Protein AF-A0AB36ZJT3-F1 (afdb_monomer_lite)

Structure (mmCIF, N/CA/C/O backbone):
data_AF-A0AB36ZJT3-F1
#
_entry.id   AF-A0AB36ZJT3-F1
#
loop_
_atom_site.group_PDB
_atom_site.id
_atom_site.type_symbol
_atom_site.label_atom_id
_atom_site.label_alt_id
_atom_site.label_comp_id
_atom_site.label_asym_id
_atom_site.label_entity_id
_atom_site.label_seq_id
_atom_site.pdbx_PDB_ins_code
_atom_site.Cartn_x
_atom_site.Cartn_y
_atom_site.Cartn_z
_atom_site.occupancy
_atom_site.B_iso_or_equiv
_atom_site.auth_seq_id
_atom_site.auth_comp_id
_atom_site.auth_asym_id
_atom_site.auth_atom_id
_atom_site.pdbx_PDB_model_num
ATOM 1 N N . MET A 1 1 ? -26.298 -3.705 5.349 1.00 36.16 1 MET A N 1
ATOM 2 C CA . MET A 1 1 ? -25.437 -4.262 6.411 1.00 36.16 1 MET A CA 1
ATOM 3 C C . MET A 1 1 ? -24.200 -3.381 6.467 1.00 36.16 1 MET A C 1
ATOM 5 O O . MET A 1 1 ? -23.395 -3.442 5.552 1.00 36.16 1 MET A O 1
ATOM 9 N N . SER A 1 2 ? -24.137 -2.462 7.434 1.00 45.44 2 SER A N 1
ATOM 10 C CA . SER A 1 2 ? -22.957 -1.619 7.655 1.00 45.44 2 SER A CA 1
ATOM 11 C C . SER A 1 2 ? -21.945 -2.477 8.394 1.00 45.44 2 SER A C 1
ATOM 13 O O . SER A 1 2 ? -22.159 -2.792 9.562 1.00 45.44 2 SER A O 1
ATOM 15 N N . ILE A 1 3 ? -20.901 -2.930 7.709 1.00 51.72 3 ILE A N 1
ATOM 16 C CA . ILE A 1 3 ? -19.744 -3.488 8.400 1.00 51.72 3 ILE A CA 1
ATOM 17 C C . ILE A 1 3 ? -19.081 -2.272 9.042 1.00 51.72 3 ILE A C 1
ATOM 19 O O . ILE A 1 3 ? -18.491 -1.460 8.335 1.00 51.72 3 ILE A O 1
ATOM 23 N N . SER A 1 4 ? -19.262 -2.083 10.350 1.00 51.41 4 SER A N 1
ATOM 24 C CA . SER A 1 4 ? -18.447 -1.123 11.087 1.00 51.41 4 SER A CA 1
ATOM 25 C C . SER A 1 4 ? -17.018 -1.635 11.038 1.00 51.41 4 SER A C 1
ATOM 27 O O . SER A 1 4 ? -16.650 -2.588 11.722 1.00 51.41 4 SER A O 1
ATOM 29 N N . ILE A 1 5 ? -16.231 -1.034 10.154 1.00 59.44 5 ILE A N 1
ATOM 30 C CA . ILE A 1 5 ? -14.788 -1.213 10.075 1.00 59.44 5 ILE A CA 1
ATOM 31 C C . ILE A 1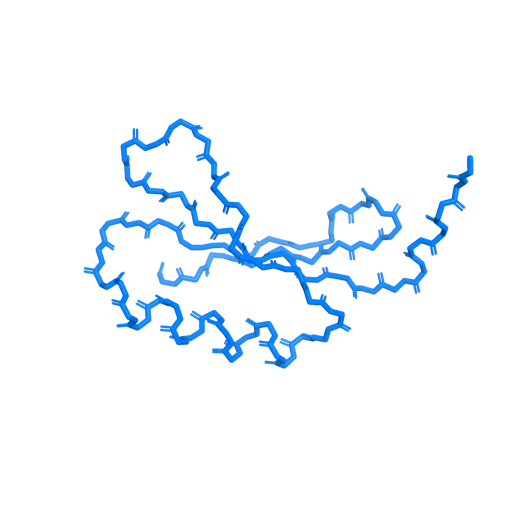 5 ? -14.190 -0.346 11.196 1.00 59.44 5 ILE A C 1
ATOM 33 O O . ILE A 1 5 ? -13.547 0.675 10.947 1.00 59.44 5 ILE A O 1
ATOM 37 N N . ASP A 1 6 ? -14.505 -0.691 12.446 1.00 68.38 6 ASP A N 1
ATOM 38 C CA . ASP A 1 6 ? -13.972 -0.017 13.629 1.00 68.38 6 ASP A CA 1
ATOM 39 C C . ASP A 1 6 ? -12.527 -0.488 13.825 1.00 68.38 6 ASP A C 1
ATOM 41 O O . ASP A 1 6 ? -12.247 -1.494 14.473 1.00 68.38 6 ASP A O 1
ATOM 45 N N . GLY A 1 7 ? -11.599 0.204 13.164 1.00 80.56 7 GLY A N 1
ATOM 46 C CA . GLY A 1 7 ? -10.166 -0.068 13.234 1.00 80.56 7 GLY A CA 1
ATOM 47 C C . GLY A 1 7 ? -9.391 0.532 12.064 1.00 80.56 7 GLY A C 1
ATOM 48 O O . GLY A 1 7 ? -9.952 0.803 10.999 1.00 80.56 7 GLY A O 1
ATOM 49 N N . GLU A 1 8 ? -8.090 0.747 12.256 1.00 91.44 8 GLU A N 1
ATOM 50 C CA . GLU A 1 8 ? -7.198 1.112 11.157 1.00 91.44 8 GLU A CA 1
ATOM 51 C C . GLU A 1 8 ? -6.955 -0.091 10.242 1.00 91.44 8 GLU A C 1
ATOM 53 O O . GLU A 1 8 ? -6.663 -1.197 10.696 1.00 91.44 8 GLU A O 1
ATOM 58 N N . HIS A 1 9 ? -7.078 0.143 8.943 1.00 93.81 9 HIS A N 1
ATOM 59 C CA . HIS A 1 9 ? -6.811 -0.820 7.888 1.00 93.81 9 HIS A CA 1
ATOM 60 C C . HIS A 1 9 ? -5.742 -0.246 6.983 1.00 93.81 9 HIS A C 1
ATOM 62 O O . HIS A 1 9 ? -5.756 0.943 6.675 1.00 93.81 9 HIS A O 1
ATOM 68 N N . TYR A 1 10 ? -4.827 -1.093 6.546 1.00 95.19 10 TYR A N 1
ATOM 69 C CA . TYR A 1 10 ? -3.696 -0.684 5.738 1.00 95.19 10 TYR A CA 1
ATOM 70 C C . TYR A 1 10 ? -3.838 -1.312 4.356 1.00 95.19 10 TYR A C 1
ATOM 72 O O . TYR A 1 10 ? -3.871 -2.538 4.235 1.00 95.19 10 TYR A O 1
ATOM 80 N N . LEU A 1 11 ? -3.969 -0.481 3.327 1.00 96.19 11 LEU A N 1
ATOM 81 C CA . LEU A 1 11 ? -4.071 -0.893 1.930 1.00 96.19 11 LEU A CA 1
ATOM 82 C C . LEU A 1 11 ? -2.715 -0.713 1.257 1.00 96.19 11 LEU A C 1
ATOM 84 O O . LEU A 1 11 ? -2.204 0.404 1.191 1.00 96.19 11 LEU A O 1
ATOM 88 N N . LEU A 1 12 ? -2.148 -1.800 0.740 1.00 96.25 12 LEU A N 1
ATOM 89 C CA . LEU A 1 12 ? -0.963 -1.747 -0.107 1.00 96.25 12 LEU A CA 1
ATOM 90 C C . LEU A 1 12 ? -1.394 -1.708 -1.571 1.00 96.25 12 LEU A C 1
ATOM 92 O O . LEU A 1 12 ? -2.031 -2.639 -2.070 1.00 96.25 12 LEU A O 1
ATOM 96 N N . LEU A 1 13 ? -1.020 -0.630 -2.248 1.00 95.88 13 LEU A N 1
ATOM 97 C CA . LEU A 1 13 ? -1.341 -0.360 -3.640 1.00 95.88 13 LEU A CA 1
ATOM 98 C C . LEU A 1 13 ? -0.069 -0.341 -4.486 1.00 95.88 13 LEU A C 1
ATOM 100 O O . LEU A 1 13 ? 0.972 0.166 -4.056 1.00 95.88 13 LEU A O 1
ATOM 104 N N . ARG A 1 14 ? -0.184 -0.824 -5.723 1.00 94.31 14 ARG A N 1
ATOM 105 C CA . ARG A 1 14 ? 0.841 -0.689 -6.761 1.00 94.31 14 ARG A CA 1
ATOM 106 C C . ARG A 1 14 ? 0.224 -0.028 -7.980 1.00 94.31 14 ARG A C 1
ATOM 108 O O . ARG A 1 14 ? -0.719 -0.551 -8.556 1.00 94.31 14 ARG A O 1
ATOM 115 N N . SER A 1 15 ? 0.793 1.079 -8.425 1.00 94.38 15 SER A N 1
ATOM 116 C CA . SER A 1 15 ? 0.542 1.603 -9.764 1.00 94.38 15 SER A CA 1
ATOM 117 C C . SER A 1 15 ? 1.709 1.207 -10.648 1.00 94.38 15 SER A C 1
ATOM 119 O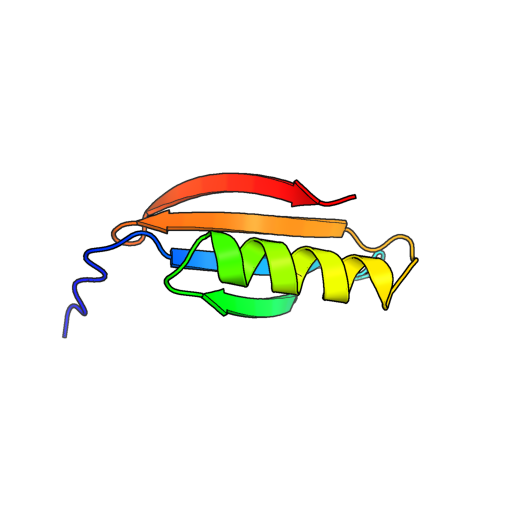 O . SER A 1 15 ? 2.812 1.740 -10.492 1.00 94.38 15 SER A O 1
ATOM 121 N N . ALA A 1 16 ? 1.475 0.276 -11.572 1.00 90.50 16 ALA A N 1
ATOM 122 C CA . ALA A 1 16 ? 2.446 0.036 -12.628 1.00 90.50 16 ALA A CA 1
ATOM 123 C C . ALA A 1 16 ? 2.638 1.323 -13.445 1.00 90.50 16 ALA A C 1
ATOM 125 O O . ALA A 1 16 ? 1.687 2.079 -13.636 1.00 90.50 16 ALA A O 1
ATOM 126 N N . PHE A 1 17 ? 3.851 1.587 -13.931 1.00 85.75 17 PHE A N 1
ATOM 127 C CA . PHE A 1 17 ? 4.172 2.875 -14.574 1.00 85.75 17 PHE A CA 1
ATOM 1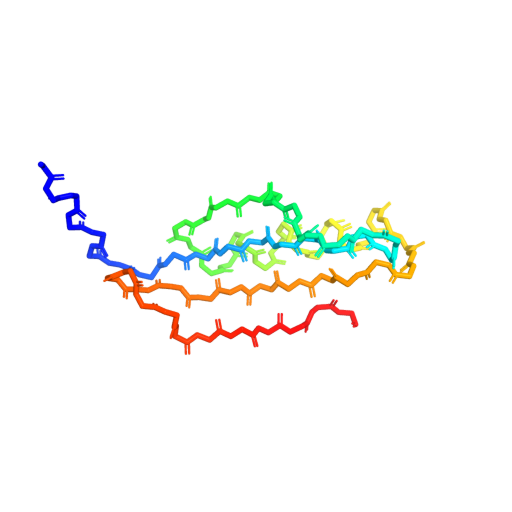28 C C . PHE A 1 17 ? 3.250 3.251 -15.751 1.00 85.75 17 PHE A C 1
ATOM 130 O O . PHE A 1 17 ? 2.990 4.428 -15.985 1.00 85.75 17 PHE A O 1
ATOM 137 N N . TRP A 1 18 ? 2.735 2.253 -16.468 1.00 87.31 18 TRP A N 1
ATOM 138 C CA . TRP A 1 18 ? 1.836 2.439 -17.611 1.00 87.31 18 TRP A CA 1
ATOM 139 C C . TRP A 1 18 ? 0.354 2.231 -17.271 1.00 87.31 18 TRP A C 1
ATOM 141 O O . TRP A 1 18 ? -0.483 2.296 -18.167 1.00 87.31 18 TRP A O 1
ATOM 151 N N . ALA A 1 19 ? 0.026 1.927 -16.014 1.00 88.88 19 ALA A N 1
ATOM 152 C CA . ALA A 1 19 ? -1.343 1.650 -15.603 1.00 88.88 19 ALA A CA 1
ATOM 153 C C . ALA A 1 19 ? -2.079 2.941 -15.226 1.00 88.88 19 ALA A C 1
ATOM 155 O O . ALA A 1 19 ? -1.562 3.783 -14.493 1.00 88.88 19 ALA A O 1
ATOM 156 N N . GLU A 1 20 ? -3.319 3.063 -15.697 1.00 88.69 20 GLU A N 1
ATOM 157 C CA . GLU A 1 20 ? -4.208 4.182 -15.361 1.00 88.69 20 GLU A CA 1
ATOM 158 C C . GLU A 1 20 ? -4.786 4.061 -13.942 1.00 88.69 20 GLU A C 1
ATOM 160 O O . GLU A 1 20 ? -5.140 5.064 -13.325 1.00 88.69 20 GLU A O 1
ATOM 165 N N . THR A 1 21 ? -4.856 2.840 -13.402 1.00 91.38 21 THR A N 1
ATOM 166 C CA . THR A 1 21 ? -5.409 2.552 -12.075 1.00 91.38 21 THR A CA 1
ATOM 167 C C . THR A 1 21 ? -4.441 1.727 -11.228 1.00 91.38 21 THR A C 1
ATOM 169 O O . THR A 1 21 ? -3.778 0.839 -11.767 1.00 91.38 21 THR A O 1
ATOM 172 N N . PRO A 1 22 ? -4.354 1.982 -9.910 1.00 92.56 22 PRO A N 1
ATOM 173 C CA . PRO A 1 22 ? -3.588 1.141 -8.999 1.00 92.56 22 PRO A CA 1
ATOM 174 C C . PRO A 1 22 ? -4.247 -0.228 -8.793 1.00 92.56 22 PRO A C 1
ATOM 176 O O . PRO A 1 22 ? -5.467 -0.328 -8.662 1.00 92.56 22 PRO A O 1
ATOM 179 N N . ASP A 1 23 ? -3.417 -1.256 -8.667 1.00 92.81 23 ASP A N 1
ATOM 180 C CA . ASP A 1 23 ? -3.799 -2.582 -8.201 1.00 92.81 23 ASP A CA 1
ATOM 181 C C . ASP A 1 23 ? -3.759 -2.639 -6.669 1.00 92.81 23 ASP A C 1
ATOM 183 O O . ASP A 1 23 ? -2.823 -2.135 -6.037 1.00 92.81 23 ASP A O 1
ATOM 187 N N . VAL A 1 24 ? -4.747 -3.307 -6.065 1.00 94.81 24 VAL A N 1
ATOM 188 C CA . VAL A 1 24 ? -4.710 -3.663 -4.640 1.00 94.81 24 VAL A CA 1
ATOM 189 C C . VAL A 1 24 ? -3.879 -4.926 -4.481 1.00 94.81 24 VAL A C 1
ATOM 191 O O . VAL A 1 24 ? -4.282 -6.004 -4.910 1.00 94.81 24 VAL A O 1
ATOM 194 N N . ILE A 1 25 ? -2.726 -4.791 -3.834 1.00 94.06 25 ILE A N 1
ATOM 195 C CA . ILE A 1 25 ? -1.811 -5.905 -3.581 1.00 94.06 25 ILE A CA 1
ATOM 196 C C . ILE A 1 25 ? -2.183 -6.625 -2.285 1.00 94.06 25 ILE A C 1
ATOM 198 O O . ILE A 1 25 ? -2.087 -7.848 -2.203 1.00 94.06 25 ILE A O 1
ATOM 202 N N . GLY A 1 26 ? -2.653 -5.882 -1.280 1.00 94.50 26 GLY A N 1
ATOM 203 C CA . GLY A 1 26 ? -3.069 -6.466 -0.011 1.00 94.50 26 GLY A CA 1
ATOM 204 C C . GLY A 1 26 ? -3.818 -5.499 0.899 1.00 94.50 26 GLY A C 1
ATOM 205 O O . GLY A 1 26 ? -3.665 -4.281 0.806 1.00 94.50 26 GLY A O 1
ATOM 206 N N . ILE A 1 27 ? -4.619 -6.073 1.799 1.00 94.75 27 ILE A N 1
ATOM 207 C CA . ILE A 1 27 ? -5.345 -5.373 2.864 1.00 94.75 27 ILE A CA 1
ATOM 208 C C . ILE A 1 27 ? -4.931 -6.001 4.193 1.00 94.75 27 ILE A C 1
ATOM 210 O O . ILE A 1 27 ? -5.037 -7.216 4.371 1.00 94.75 27 ILE A O 1
ATOM 214 N N . TYR A 1 28 ? -4.479 -5.178 5.134 1.00 94.00 28 TYR A N 1
ATOM 215 C CA . TYR A 1 28 ? -3.944 -5.623 6.416 1.00 94.00 28 TYR A CA 1
ATOM 216 C C . TYR A 1 28 ? -4.666 -4.930 7.570 1.00 94.00 28 TYR A C 1
ATOM 218 O O . TYR A 1 28 ? -4.948 -3.739 7.508 1.00 94.00 28 TYR A O 1
ATOM 226 N N . GLY A 1 29 ? -4.906 -5.657 8.662 1.00 91.62 29 GLY A N 1
ATOM 227 C CA . GLY A 1 29 ? -5.419 -5.086 9.917 1.00 91.62 29 GLY A CA 1
ATOM 228 C C . GLY A 1 29 ? -4.324 -4.637 10.894 1.00 91.62 29 GLY A C 1
ATOM 229 O O . GLY A 1 29 ? -4.614 -4.363 12.051 1.00 91.62 29 GLY A O 1
ATOM 230 N N . CYS A 1 30 ? -3.051 -4.645 10.480 1.00 89.56 30 CYS A N 1
ATOM 231 C CA . CYS A 1 30 ? -1.900 -4.349 11.336 1.00 89.56 30 CYS A CA 1
ATOM 232 C C . CYS A 1 30 ? -0.820 -3.600 10.546 1.00 89.56 30 CYS A C 1
ATOM 234 O O . CYS A 1 30 ? -0.415 -4.055 9.472 1.00 89.56 30 CYS A O 1
ATOM 236 N N . ALA A 1 31 ? -0.330 -2.488 11.105 1.00 89.31 31 ALA A N 1
ATOM 237 C CA . ALA A 1 31 ? 0.669 -1.630 10.470 1.00 89.31 31 ALA A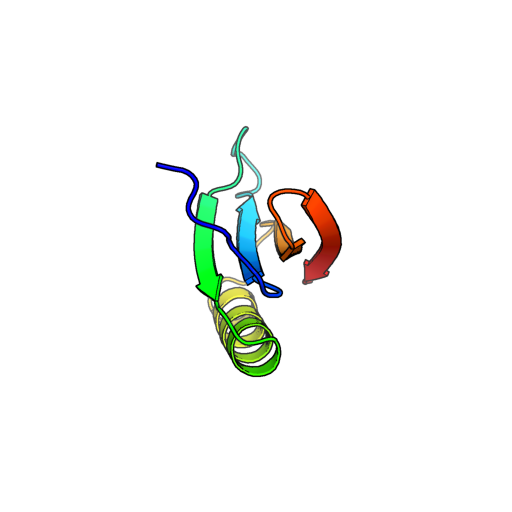 CA 1
ATOM 238 C C . ALA A 1 31 ? 1.993 -2.357 10.210 1.00 89.31 31 ALA A C 1
ATOM 240 O O . ALA A 1 31 ? 2.592 -2.186 9.151 1.00 89.31 31 ALA A O 1
ATOM 241 N N . GLU A 1 32 ? 2.462 -3.156 11.170 1.00 92.50 32 GLU A N 1
ATOM 242 C CA . GLU A 1 32 ? 3.755 -3.842 11.072 1.00 92.50 32 GLU A CA 1
ATOM 243 C C . GLU A 1 32 ? 3.756 -4.861 9.937 1.00 92.50 32 GLU A C 1
ATOM 245 O O . GLU A 1 32 ? 4.638 -4.809 9.084 1.00 92.50 32 GLU A O 1
ATOM 250 N N . ARG A 1 33 ? 2.711 -5.695 9.845 1.00 92.94 33 ARG A N 1
ATOM 251 C CA . ARG A 1 33 ? 2.564 -6.640 8.726 1.00 92.94 33 ARG A CA 1
ATOM 252 C C . ARG A 1 33 ? 2.453 -5.938 7.380 1.00 92.94 33 ARG A C 1
ATOM 254 O O . ARG A 1 33 ? 3.006 -6.415 6.396 1.00 92.94 33 ARG A O 1
ATOM 261 N N . ALA A 1 34 ? 1.747 -4.810 7.329 1.00 93.44 34 ALA A N 1
ATOM 262 C CA . ALA A 1 34 ? 1.611 -4.048 6.096 1.00 93.44 34 ALA A CA 1
ATOM 263 C C . ALA A 1 34 ? 2.960 -3.473 5.630 1.00 93.44 34 ALA A C 1
ATOM 265 O O . ALA A 1 34 ? 3.263 -3.499 4.440 1.00 93.44 34 ALA A O 1
ATOM 266 N N . ARG A 1 35 ? 3.792 -2.995 6.566 1.00 92.31 35 ARG A N 1
ATOM 267 C CA . ARG A 1 35 ? 5.144 -2.484 6.283 1.00 92.31 35 ARG A CA 1
ATOM 268 C C . ARG A 1 35 ? 6.115 -3.585 5.867 1.00 92.31 35 ARG A C 1
ATOM 270 O O . ARG A 1 35 ? 6.909 -3.363 4.959 1.00 92.31 35 ARG A O 1
ATOM 277 N N . GLU A 1 36 ? 6.050 -4.747 6.509 1.00 94.69 36 GLU A N 1
ATOM 278 C CA . GLU A 1 36 ? 6.850 -5.916 6.136 1.00 94.69 36 GLU A CA 1
ATOM 279 C C . GLU A 1 36 ? 6.524 -6.361 4.705 1.00 94.69 36 GLU A C 1
ATOM 281 O O . GLU A 1 36 ? 7.415 -6.415 3.857 1.00 94.69 36 GLU A O 1
ATOM 286 N N . ALA A 1 37 ? 5.235 -6.551 4.403 1.00 93.50 37 ALA A N 1
ATOM 287 C CA . ALA A 1 37 ? 4.782 -6.925 3.067 1.00 93.50 37 ALA A CA 1
ATOM 288 C C . ALA A 1 37 ? 5.116 -5.861 2.010 1.00 93.50 37 ALA A C 1
ATOM 290 O O . ALA A 1 37 ? 5.517 -6.19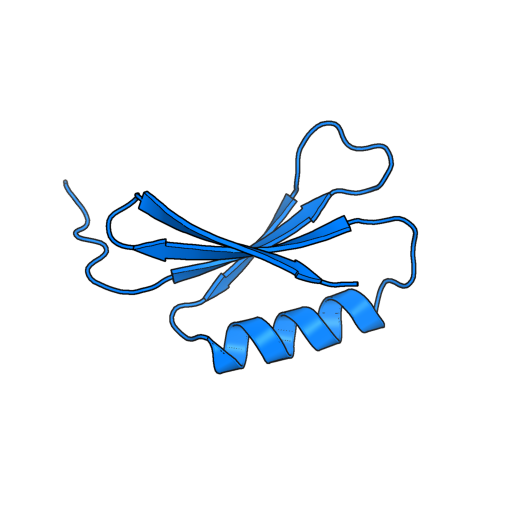4 0.898 1.00 93.50 37 ALA A O 1
ATOM 291 N N . ALA A 1 38 ? 4.997 -4.577 2.358 1.00 91.69 38 ALA A N 1
ATOM 292 C CA . ALA A 1 38 ? 5.429 -3.482 1.500 1.00 91.69 38 ALA A CA 1
ATOM 293 C C . ALA A 1 38 ? 6.928 -3.557 1.174 1.00 91.69 38 ALA A C 1
ATOM 295 O O . ALA A 1 38 ? 7.304 -3.411 0.013 1.00 91.69 38 ALA A O 1
ATOM 296 N N . GLY A 1 39 ? 7.781 -3.793 2.175 1.00 91.94 39 GLY A N 1
ATOM 297 C CA . GLY A 1 39 ? 9.225 -3.919 1.976 1.00 91.94 39 GLY A CA 1
ATOM 298 C C . GLY A 1 39 ? 9.589 -5.091 1.065 1.00 91.94 39 GLY A C 1
ATOM 299 O O . GLY A 1 39 ? 10.391 -4.924 0.146 1.00 91.94 39 GLY A O 1
ATOM 300 N N . GLU A 1 40 ? 8.955 -6.247 1.272 1.00 91.69 40 GLU A N 1
ATOM 301 C CA . GLU A 1 40 ? 9.131 -7.423 0.415 1.00 91.69 40 GLU A CA 1
ATOM 302 C C . GLU A 1 40 ? 8.681 -7.14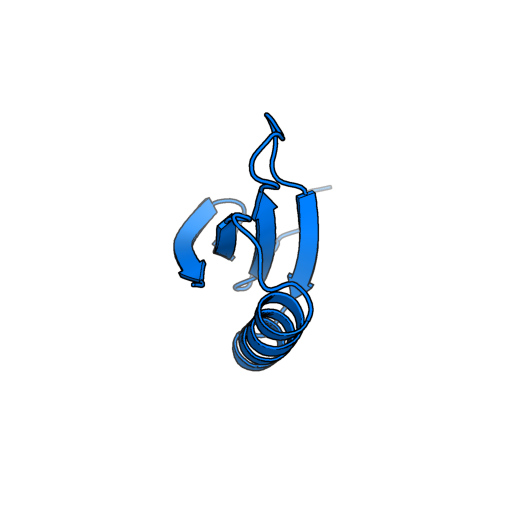2 -1.026 1.00 91.69 40 GLU A C 1
ATOM 304 O O . GLU A 1 40 ? 9.427 -7.397 -1.971 1.00 91.69 40 GLU A O 1
ATOM 309 N N . ALA A 1 41 ? 7.497 -6.550 -1.204 1.00 88.25 41 ALA A N 1
ATOM 310 C CA . ALA A 1 41 ? 6.921 -6.292 -2.519 1.00 88.25 41 ALA A CA 1
ATOM 311 C C . ALA A 1 41 ? 7.727 -5.260 -3.330 1.00 88.25 41 ALA A C 1
ATOM 313 O O . ALA A 1 41 ? 8.004 -5.477 -4.512 1.00 88.25 41 ALA A O 1
ATOM 314 N N . VAL A 1 42 ? 8.159 -4.169 -2.686 1.00 87.88 42 VAL A N 1
ATOM 315 C CA . VAL A 1 42 ? 9.029 -3.154 -3.303 1.00 87.88 42 VAL A CA 1
ATOM 316 C C . VAL A 1 42 ? 10.384 -3.765 -3.676 1.00 87.88 42 VAL A C 1
ATOM 318 O O . VAL A 1 42 ? 10.888 -3.520 -4.770 1.00 87.88 42 VAL A O 1
ATOM 321 N N . GLY A 1 43 ? 10.963 -4.593 -2.799 1.00 85.12 43 GLY A N 1
ATOM 322 C CA . GLY A 1 43 ? 12.244 -5.260 -3.047 1.00 85.12 43 GLY A CA 1
ATOM 323 C C . GLY A 1 43 ? 12.190 -6.317 -4.156 1.00 85.12 43 GLY A C 1
ATOM 324 O O . GLY A 1 43 ? 13.159 -6.473 -4.898 1.00 85.12 43 GLY A O 1
ATOM 325 N N . ALA A 1 44 ? 11.063 -7.017 -4.301 1.00 84.31 44 ALA A N 1
ATOM 326 C CA . ALA A 1 44 ? 10.864 -8.049 -5.319 1.00 84.31 44 ALA A CA 1
ATOM 327 C C . ALA A 1 44 ? 10.627 -7.482 -6.729 1.00 84.31 44 ALA A C 1
ATOM 329 O O . ALA A 1 44 ? 10.883 -8.172 -7.716 1.00 84.31 44 ALA A O 1
ATOM 330 N N . SER A 1 45 ? 10.155 -6.237 -6.840 1.00 76.50 45 SER A N 1
ATOM 331 C CA . SER A 1 45 ? 9.865 -5.584 -8.120 1.00 76.50 45 SER A CA 1
ATOM 332 C C . SER A 1 45 ? 10.563 -4.222 -8.235 1.00 76.50 45 SER A C 1
ATOM 334 O O . SER A 1 45 ? 9.891 -3.184 -8.223 1.00 76.50 45 SER A O 1
ATOM 336 N N . PRO A 1 46 ? 11.903 -4.197 -8.388 1.00 68.69 46 PRO A N 1
ATOM 337 C CA . PRO A 1 46 ? 12.638 -2.972 -8.670 1.00 68.69 46 PRO A CA 1
ATOM 338 C C . PRO A 1 46 ? 12.288 -2.497 -10.087 1.00 68.69 46 PRO A C 1
ATOM 340 O O . PRO A 1 46 ? 12.803 -2.991 -11.087 1.00 68.69 46 PRO A O 1
ATOM 343 N N . GLY A 1 47 ? 11.362 -1.552 -10.177 1.00 80.38 47 GLY A N 1
ATOM 344 C CA . GLY A 1 47 ? 10.859 -1.006 -11.431 1.00 80.38 47 GLY A CA 1
ATOM 345 C C . GLY A 1 47 ? 10.303 0.403 -11.235 1.00 80.38 47 GLY A C 1
ATOM 346 O O . GLY A 1 47 ? 10.259 0.892 -10.109 1.00 80.38 47 GLY A O 1
ATOM 347 N N . PRO A 1 48 ? 9.853 1.073 -12.310 1.00 86.06 48 PRO A N 1
ATOM 348 C CA . PRO A 1 48 ? 9.286 2.425 -12.243 1.00 86.06 48 PRO A CA 1
ATOM 349 C C . PRO A 1 48 ? 7.901 2.479 -11.572 1.00 86.06 48 PRO A C 1
ATOM 351 O O . PRO A 1 48 ? 7.224 3.509 -11.615 1.00 86.06 48 PRO A O 1
ATOM 354 N N . ASP A 1 49 ? 7.466 1.369 -10.987 1.00 90.56 49 ASP A N 1
ATOM 355 C CA . ASP A 1 49 ? 6.175 1.242 -10.346 1.00 90.56 49 ASP A CA 1
ATOM 356 C C . ASP A 1 49 ? 6.129 2.082 -9.078 1.00 90.56 49 ASP A C 1
ATOM 358 O O . ASP A 1 49 ? 7.094 2.194 -8.318 1.00 90.56 49 ASP A O 1
ATOM 362 N N . ARG A 1 50 ? 4.970 2.683 -8.843 1.00 91.19 50 ARG A N 1
ATOM 363 C CA . ARG A 1 50 ? 4.720 3.467 -7.645 1.00 91.19 50 ARG A CA 1
ATOM 364 C C . ARG A 1 50 ? 4.012 2.594 -6.627 1.00 91.19 50 ARG A C 1
ATOM 366 O O . ARG A 1 50 ? 2.917 2.106 -6.891 1.00 91.19 50 ARG A O 1
ATOM 373 N N . TRP A 1 51 ? 4.603 2.479 -5.449 1.00 93.62 51 TRP A N 1
ATOM 374 C CA . TRP A 1 51 ? 4.000 1.786 -4.323 1.00 93.62 51 TRP A CA 1
ATOM 375 C C . TRP A 1 51 ? 3.447 2.794 -3.324 1.00 93.62 51 TRP A C 1
ATOM 377 O O . TRP A 1 51 ? 4.065 3.828 -3.055 1.00 93.62 51 TRP A O 1
ATOM 387 N N . VAL A 1 52 ? 2.261 2.517 -2.794 1.00 95.19 52 VAL A N 1
ATOM 388 C CA . VAL A 1 52 ? 1.595 3.366 -1.803 1.00 95.19 52 VAL A CA 1
ATOM 389 C C . VAL A 1 52 ? 1.028 2.488 -0.699 1.00 95.19 52 VAL A C 1
ATOM 391 O O . VAL A 1 52 ? 0.407 1.466 -0.973 1.00 95.19 52 VAL A O 1
ATOM 394 N N . LEU A 1 53 ? 1.239 2.902 0.546 1.00 96.69 53 LEU A N 1
ATOM 395 C CA . LEU A 1 53 ? 0.579 2.345 1.713 1.00 96.69 53 LEU A CA 1
ATOM 396 C C . LEU A 1 53 ? -0.411 3.368 2.258 1.00 96.69 53 LEU A C 1
ATOM 398 O O . LEU A 1 53 ? -0.018 4.437 2.729 1.00 96.69 53 LEU A O 1
ATOM 402 N N . GLU A 1 54 ? -1.690 3.036 2.191 1.00 97.19 54 GLU A N 1
ATOM 403 C CA . GLU A 1 54 ? -2.765 3.864 2.717 1.00 97.19 54 GLU A CA 1
ATOM 404 C C . GLU A 1 54 ? -3.244 3.343 4.063 1.00 97.19 54 GLU A C 1
ATOM 406 O O . GLU A 1 54 ? -3.397 2.137 4.233 1.00 97.19 54 GLU A O 1
ATOM 411 N N . THR A 1 55 ? -3.542 4.243 4.996 1.00 95.94 55 THR A N 1
ATOM 412 C CA . THR A 1 55 ? -4.265 3.920 6.227 1.00 95.94 55 THR A CA 1
ATOM 413 C C . THR A 1 55 ? -5.694 4.420 6.107 1.00 95.94 55 THR A C 1
ATOM 415 O O . THR A 1 55 ? -5.926 5.600 5.850 1.00 95.94 55 THR A O 1
ATOM 418 N N . TRP A 1 56 ? -6.652 3.540 6.355 1.00 94.69 56 TRP A N 1
ATOM 419 C CA . TRP A 1 56 ? -8.085 3.795 6.314 1.00 94.69 56 TRP A CA 1
ATOM 420 C C . TRP A 1 56 ? -8.713 3.504 7.673 1.00 94.69 56 TRP A C 1
ATOM 422 O O . TRP A 1 56 ? -8.304 2.579 8.367 1.00 94.69 56 TRP A O 1
ATOM 432 N N . SER A 1 57 ? -9.726 4.270 8.064 1.00 91.38 57 SER A N 1
ATOM 433 C CA . SER A 1 57 ? -10.472 4.045 9.305 1.00 91.38 57 SER A CA 1
ATOM 434 C C . SER A 1 57 ? -11.911 4.512 9.128 1.00 91.38 57 SER A C 1
ATOM 436 O O . SER A 1 57 ? -12.143 5.650 8.723 1.00 91.38 57 SER A O 1
ATOM 438 N N . GLY A 1 58 ? -12.880 3.628 9.386 1.00 88.00 58 GLY A N 1
ATOM 439 C CA . GLY A 1 58 ? -14.301 3.945 9.208 1.00 88.00 58 GLY A CA 1
ATOM 440 C C . GLY A 1 58 ? -14.690 4.318 7.769 1.00 88.00 58 GLY A C 1
ATOM 441 O O . GLY A 1 58 ? -15.632 5.075 7.571 1.00 88.00 58 GLY A O 1
ATOM 442 N N . GLY A 1 59 ? -13.950 3.831 6.765 1.00 86.00 59 GLY A N 1
ATOM 443 C CA . GLY A 1 59 ? -14.158 4.186 5.354 1.00 86.00 59 GLY A CA 1
ATOM 444 C C . GLY A 1 59 ? -13.552 5.528 4.933 1.00 86.00 59 GLY A C 1
ATOM 445 O O . GLY A 1 59 ? -13.674 5.906 3.773 1.00 86.00 59 GLY A O 1
ATOM 446 N N . GLU A 1 60 ? -12.865 6.225 5.838 1.00 92.00 60 GLU A N 1
ATOM 447 C CA . GLU A 1 60 ? -12.134 7.451 5.527 1.00 92.00 60 GLU A CA 1
ATOM 448 C C . GLU A 1 60 ? -10.637 7.175 5.383 1.00 92.00 60 GLU A C 1
ATOM 450 O O . GLU A 1 60 ? -10.038 6.469 6.203 1.00 92.00 60 GLU A O 1
ATOM 455 N N . LEU A 1 61 ? -10.020 7.780 4.368 1.00 94.44 61 LEU A N 1
ATOM 456 C CA . LEU A 1 61 ? -8.571 7.786 4.209 1.00 94.44 61 LEU A CA 1
ATOM 457 C C . LEU A 1 61 ? -7.952 8.664 5.304 1.00 94.44 61 LEU A C 1
ATOM 459 O O . LEU A 1 61 ? -8.236 9.858 5.400 1.00 94.44 61 LEU A O 1
ATOM 463 N N . ARG A 1 62 ? -7.095 8.072 6.134 1.00 95.62 62 ARG A N 1
ATOM 464 C CA . ARG A 1 62 ? -6.365 8.754 7.213 1.00 95.62 62 ARG A CA 1
ATOM 465 C C . ARG A 1 62 ? -4.970 9.179 6.783 1.00 95.62 62 ARG A C 1
ATOM 467 O O . ARG A 1 62 ? -4.519 10.255 7.164 1.00 95.62 62 ARG A O 1
ATOM 474 N N . SER A 1 63 ? -4.285 8.353 5.999 1.00 95.50 63 SER A N 1
ATOM 475 C CA . SER A 1 63 ? -2.961 8.672 5.465 1.00 95.50 63 SER A CA 1
ATOM 476 C C . SER A 1 63 ? -2.688 7.912 4.171 1.00 95.50 63 SER A C 1
ATOM 478 O O . SER A 1 63 ? -3.264 6.857 3.927 1.00 95.50 63 SER A O 1
ATOM 480 N N . SER A 1 64 ? -1.799 8.454 3.344 1.00 96.31 64 SER A N 1
ATOM 481 C CA . SER A 1 64 ? -1.319 7.819 2.118 1.00 96.31 64 SER A CA 1
ATOM 482 C C . SER A 1 64 ? 0.176 8.096 2.005 1.00 96.31 64 SER A C 1
ATOM 484 O O . SER A 1 64 ? 0.599 9.252 1.921 1.00 96.31 64 SER A O 1
ATOM 486 N N . VAL A 1 65 ? 0.988 7.045 2.105 1.00 95.06 65 VAL A N 1
ATOM 487 C CA . VAL A 1 65 ? 2.451 7.131 2.147 1.00 95.06 65 VAL A CA 1
ATOM 488 C C . VAL A 1 65 ? 3.020 6.436 0.925 1.00 95.06 65 VAL A C 1
ATOM 490 O O . VAL A 1 65 ? 2.770 5.255 0.700 1.00 95.06 65 VAL A O 1
ATOM 493 N N . ARG A 1 66 ? 3.824 7.156 0.142 1.00 93.06 66 ARG A N 1
ATOM 494 C CA . ARG A 1 66 ? 4.569 6.558 -0.965 1.00 93.06 66 ARG A CA 1
ATOM 495 C C . ARG A 1 66 ? 5.738 5.735 -0.427 1.00 93.06 66 ARG A C 1
ATOM 497 O O . ARG A 1 66 ? 6.468 6.189 0.451 1.00 93.06 66 ARG A O 1
ATOM 504 N N . LEU A 1 67 ? 5.902 4.545 -0.985 1.00 88.25 67 LEU A N 1
ATOM 505 C CA . LEU A 1 67 ? 6.970 3.606 -0.680 1.00 88.25 67 LEU A CA 1
ATOM 506 C C . LEU A 1 67 ? 7.882 3.539 -1.912 1.00 88.25 67 LEU A C 1
ATOM 508 O O . LEU A 1 67 ? 7.394 3.289 -3.014 1.00 88.25 67 LEU A O 1
ATOM 512 N N . GLY A 1 68 ? 9.178 3.797 -1.736 1.00 74.94 68 GLY A N 1
ATOM 513 C CA . GLY A 1 68 ? 10.123 3.938 -2.853 1.00 74.94 68 GLY A CA 1
ATOM 514 C C . GLY A 1 68 ? 10.217 5.360 -3.392 1.00 74.94 68 GLY A C 1
ATOM 515 O O . GLY A 1 68 ? 9.234 5.862 -3.999 1.00 74.94 68 GLY A O 1
#

Radius of gyration: 12.52 Å; chains: 1; bounding box: 38×17×31 Å

pLDDT: mean 87.48, std 12.56, range [36.16, 97.19]

Foldseek 3Di:
DDPQQAAKKKWKWKDDPPHPDIDTPDIDRDPVVNVVVLVVVCVVDVDPMWIWIWIDHRNDTPDIDIDD

Secondary structure (DSSP, 8-state):
------SEEEEEEEE-TT-SS-EEEEEES-HHHHHHHHHHHHHH--SSPEEEEEEEETTEEEEEEEE-

Sequence (68 aa):
MSISIDGEHYLLLRSAFWAETPDVIGIYGCAERAREAAGEAVGASPGPDRWVLETWSGGELRSSVRLG